Protein AF-A0A389MPP9-F1 (afdb_monomer_lite)

Sequence (146 aa):
MRLLSAACLILLAAPALGASFEFVPAPQIDLNRVYRVDKVTGEVTSCQYGLREGGGIGQTLCFGPGEGAGSQAPSEYGLVASRHTREAGVFRVNYRTGEMSICYVQVKEEVVVCTPQANPSTAEAAPAAQPGRTVPSATPAQGGRP

pLDDT: mean 82.16, std 19.11, range [40.34, 98.69]

Structure (mmCIF, N/CA/C/O backbone):
data_AF-A0A389MPP9-F1
#
_entry.id   AF-A0A389MPP9-F1
#
loop_
_atom_site.group_PDB
_atom_site.id
_atom_site.type_symbol
_atom_site.label_atom_id
_atom_site.label_alt_id
_atom_site.label_comp_id
_atom_site.label_asym_id
_atom_site.label_entity_id
_atom_site.label_seq_id
_atom_site.pdbx_PDB_ins_code
_atom_site.Cartn_x
_atom_site.Cartn_y
_atom_site.Cartn_z
_atom_site.occupancy
_atom_site.B_iso_or_equiv
_atom_site.auth_seq_id
_atom_site.auth_comp_id
_atom_site.auth_asym_id
_atom_site.auth_atom_id
_atom_site.pdbx_PDB_model_num
ATOM 1 N N . MET A 1 1 ? 26.557 -10.838 63.053 1.00 40.53 1 MET A N 1
ATOM 2 C CA . MET A 1 1 ? 25.646 -11.553 62.135 1.00 40.53 1 MET A CA 1
ATOM 3 C C . MET A 1 1 ? 25.126 -10.532 61.129 1.00 40.53 1 MET A C 1
ATOM 5 O O . MET A 1 1 ? 24.380 -9.647 61.522 1.00 40.53 1 MET A O 1
ATOM 9 N N . ARG A 1 2 ? 25.658 -10.521 59.900 1.00 43.78 2 ARG A N 1
ATOM 10 C CA . ARG A 1 2 ? 25.336 -9.513 58.873 1.00 43.78 2 ARG A CA 1
ATOM 11 C C . ARG A 1 2 ? 24.035 -9.923 58.175 1.00 43.78 2 ARG A C 1
ATOM 13 O O . ARG A 1 2 ? 24.008 -10.975 57.549 1.00 43.78 2 ARG A O 1
ATOM 20 N N . LEU A 1 3 ? 22.977 -9.126 58.311 1.00 47.78 3 LEU A N 1
ATOM 21 C CA . LEU A 1 3 ? 21.739 -9.275 57.541 1.00 47.78 3 LEU A CA 1
ATOM 22 C C . LEU A 1 3 ? 22.002 -8.750 56.123 1.00 47.78 3 LEU A C 1
ATOM 24 O O . LEU A 1 3 ? 22.226 -7.555 55.941 1.00 47.78 3 LEU A O 1
ATOM 28 N N . LEU A 1 4 ? 22.064 -9.653 55.141 1.00 54.03 4 LEU A N 1
ATOM 29 C CA . LEU A 1 4 ? 22.199 -9.299 53.729 1.00 54.03 4 LEU A CA 1
ATOM 30 C C . LEU A 1 4 ? 20.867 -8.750 53.203 1.00 54.03 4 LEU A C 1
ATOM 32 O O . LEU A 1 4 ? 19.846 -9.434 53.243 1.00 54.03 4 LEU A O 1
ATOM 36 N N . SER A 1 5 ? 20.911 -7.526 52.681 1.00 57.84 5 SER A N 1
ATOM 37 C CA . SER A 1 5 ? 19.835 -6.886 51.928 1.00 57.84 5 SER A CA 1
ATOM 38 C C . SER A 1 5 ? 19.490 -7.691 50.673 1.00 57.84 5 SER A C 1
ATOM 40 O O . SER A 1 5 ? 20.316 -7.828 49.771 1.00 57.84 5 SER A O 1
ATOM 42 N N . ALA A 1 6 ? 18.258 -8.188 50.590 1.00 62.22 6 ALA A N 1
ATOM 43 C CA . ALA A 1 6 ? 17.700 -8.742 49.364 1.00 62.22 6 ALA A CA 1
ATOM 44 C C . ALA A 1 6 ? 17.261 -7.588 48.447 1.00 62.22 6 ALA A C 1
ATOM 46 O O . ALA A 1 6 ? 16.213 -6.977 48.653 1.00 62.22 6 ALA A O 1
ATOM 47 N N . ALA A 1 7 ? 18.083 -7.257 47.451 1.00 62.28 7 ALA A N 1
ATOM 48 C CA . ALA A 1 7 ? 17.708 -6.334 46.386 1.00 62.28 7 ALA A CA 1
ATOM 49 C C . ALA A 1 7 ? 16.786 -7.061 45.392 1.00 62.28 7 ALA A C 1
ATOM 51 O O . ALA A 1 7 ? 17.215 -7.965 44.676 1.00 62.28 7 ALA A O 1
ATOM 52 N N . CYS A 1 8 ? 15.510 -6.679 45.371 1.00 63.28 8 CYS A N 1
ATOM 53 C CA . CYS A 1 8 ? 14.531 -7.157 44.400 1.00 63.28 8 CYS A CA 1
ATOM 54 C C . CYS A 1 8 ? 14.809 -6.487 43.041 1.00 63.28 8 CYS A C 1
ATOM 56 O O . CYS A 1 8 ? 14.562 -5.292 42.875 1.00 63.28 8 CYS A O 1
ATOM 58 N N . LEU A 1 9 ? 15.367 -7.236 42.084 1.00 68.19 9 LEU A N 1
ATOM 59 C CA . LEU A 1 9 ? 15.506 -6.792 40.694 1.00 68.19 9 LEU A CA 1
ATOM 60 C C . LEU A 1 9 ? 14.119 -6.799 40.031 1.00 68.19 9 LEU A C 1
ATOM 62 O O . LEU A 1 9 ? 13.607 -7.852 39.654 1.00 68.19 9 LEU A O 1
ATOM 66 N N . ILE A 1 10 ? 13.509 -5.626 39.872 1.00 65.81 10 ILE A N 1
ATOM 67 C CA . ILE A 1 10 ? 12.317 -5.459 39.034 1.00 65.81 10 ILE A CA 1
ATOM 68 C C . ILE A 1 10 ? 12.792 -5.412 37.576 1.00 65.81 10 ILE A C 1
ATOM 70 O O . ILE A 1 10 ? 13.308 -4.394 37.116 1.00 65.81 10 ILE A O 1
ATOM 74 N N . LEU A 1 11 ? 12.646 -6.523 36.846 1.00 64.31 11 LEU A N 1
ATOM 75 C CA . LEU A 1 11 ? 12.795 -6.529 35.390 1.00 64.31 11 LEU A CA 1
ATOM 76 C C . LEU A 1 11 ? 11.614 -5.773 34.766 1.00 64.31 11 LEU A C 1
ATOM 78 O O . LEU A 1 11 ? 10.506 -6.294 34.666 1.00 64.31 11 LEU A O 1
ATOM 82 N N . LEU A 1 12 ? 11.864 -4.541 34.328 1.00 60.50 12 LEU A N 1
ATOM 83 C CA . LEU A 1 12 ? 10.984 -3.812 33.419 1.00 60.50 12 LEU A CA 1
ATOM 84 C C . LEU A 1 12 ? 11.037 -4.497 32.047 1.00 60.50 12 LEU A C 1
ATOM 86 O O . LEU A 1 12 ? 11.919 -4.220 31.235 1.00 60.50 12 LEU A O 1
ATOM 90 N N . ALA A 1 13 ? 10.112 -5.422 31.794 1.00 62.66 13 ALA A N 1
ATOM 91 C CA . ALA A 1 13 ? 9.879 -5.938 30.453 1.00 62.66 13 ALA A CA 1
ATOM 92 C C . ALA A 1 13 ? 9.325 -4.794 29.592 1.00 62.66 13 ALA A C 1
ATOM 94 O O . ALA A 1 13 ? 8.157 -4.424 29.711 1.00 62.66 13 ALA A O 1
ATOM 95 N N . ALA A 1 14 ? 10.174 -4.195 28.755 1.00 62.59 14 ALA A N 1
ATOM 96 C CA . ALA A 1 14 ? 9.711 -3.268 27.733 1.00 62.59 14 ALA A CA 1
ATOM 97 C C . ALA A 1 14 ? 8.752 -4.032 26.802 1.00 62.59 14 ALA A C 1
ATOM 99 O O . ALA A 1 14 ? 9.127 -5.106 26.318 1.00 62.59 14 ALA A O 1
ATOM 100 N N . PRO A 1 15 ? 7.529 -3.533 26.547 1.00 57.91 15 PRO A N 1
ATOM 101 C CA . PRO A 1 15 ? 6.671 -4.155 25.558 1.00 57.91 15 PRO A CA 1
ATOM 102 C C . PRO A 1 15 ? 7.390 -4.057 24.214 1.00 57.91 15 PRO A C 1
ATOM 104 O O . PRO A 1 15 ? 7.650 -2.964 23.711 1.00 57.91 15 PRO A O 1
ATOM 107 N N . ALA A 1 16 ? 7.739 -5.204 23.638 1.00 57.81 16 ALA A N 1
ATOM 108 C CA . ALA A 1 16 ? 8.107 -5.260 22.239 1.00 57.81 16 ALA A CA 1
ATOM 109 C C . ALA A 1 16 ? 6.853 -4.868 21.450 1.00 57.81 16 ALA A C 1
ATOM 111 O O . ALA A 1 16 ? 5.950 -5.683 21.267 1.00 57.81 16 ALA A O 1
ATOM 112 N N . LEU A 1 17 ? 6.766 -3.602 21.032 1.00 60.62 17 LEU A N 1
ATOM 113 C CA . LEU A 1 17 ? 5.814 -3.152 20.021 1.00 60.62 17 LEU A CA 1
ATOM 114 C C . LEU A 1 17 ? 6.226 -3.814 18.703 1.00 60.62 17 LEU A C 1
ATOM 116 O O . LEU A 1 17 ? 6.920 -3.232 17.874 1.00 60.62 17 LEU A O 1
ATOM 120 N N . GLY A 1 18 ? 5.877 -5.090 18.560 1.00 58.31 18 GLY A N 1
ATOM 121 C CA . GLY A 1 18 ? 6.021 -5.814 17.314 1.00 58.31 18 GLY A CA 1
ATOM 122 C C . GLY A 1 18 ? 5.029 -5.224 16.330 1.00 58.31 18 GLY A C 1
ATOM 123 O O . GLY A 1 18 ? 3.839 -5.525 16.406 1.00 58.31 18 GLY A O 1
ATOM 124 N N . ALA A 1 19 ? 5.507 -4.364 15.436 1.00 72.62 19 ALA A N 1
ATOM 125 C CA . ALA A 1 19 ? 4.704 -3.920 14.312 1.00 72.62 19 ALA A CA 1
ATOM 126 C C . ALA A 1 19 ? 4.279 -5.161 13.511 1.00 72.62 19 ALA A C 1
ATOM 128 O O . ALA A 1 19 ? 5.109 -5.987 13.118 1.00 72.62 19 ALA A O 1
ATOM 129 N N . SER A 1 20 ? 2.969 -5.338 13.358 1.00 92.12 20 SER A N 1
ATOM 130 C CA . SER A 1 20 ? 2.392 -6.475 12.651 1.00 92.12 20 SER A CA 1
ATOM 131 C C . SER A 1 20 ? 2.057 -6.013 11.246 1.00 92.12 20 SER A C 1
ATOM 133 O O . SER A 1 20 ? 1.249 -5.105 11.078 1.00 92.12 20 SER A O 1
ATOM 135 N N . PHE A 1 21 ? 2.700 -6.609 10.247 1.00 97.06 21 PHE A N 1
ATOM 136 C CA . PHE A 1 21 ? 2.533 -6.217 8.853 1.00 97.06 21 PHE A CA 1
ATOM 137 C C . PHE A 1 21 ? 1.841 -7.309 8.047 1.00 97.06 21 PHE A C 1
ATOM 139 O O . PHE A 1 21 ? 2.033 -8.499 8.295 1.00 97.06 21 PHE A O 1
ATOM 146 N N . GLU A 1 22 ? 1.080 -6.892 7.043 1.00 97.75 22 GLU A N 1
ATOM 147 C CA . GLU A 1 22 ? 0.517 -7.763 6.014 1.00 97.75 22 GLU A CA 1
ATOM 148 C C . GLU A 1 22 ? 1.018 -7.326 4.634 1.00 97.75 22 GLU A C 1
ATOM 150 O O . GLU A 1 22 ? 1.263 -6.138 4.408 1.00 97.75 22 GLU A O 1
ATOM 155 N N . PHE A 1 23 ? 1.188 -8.289 3.723 1.00 97.94 23 PHE A N 1
ATOM 156 C CA . PHE A 1 23 ? 1.728 -8.065 2.385 1.00 97.94 23 PHE A CA 1
ATOM 157 C C . PHE A 1 23 ? 0.819 -8.656 1.314 1.00 97.94 23 PHE A C 1
ATOM 159 O O . PHE A 1 23 ? 0.398 -9.807 1.423 1.00 97.94 23 PHE A O 1
ATOM 166 N N . VAL A 1 24 ? 0.574 -7.889 0.252 1.00 97.81 24 VAL A N 1
ATOM 167 C CA . VAL A 1 24 ? -0.245 -8.313 -0.891 1.00 97.81 24 VAL A CA 1
ATOM 168 C C . VAL A 1 24 ? 0.428 -7.878 -2.196 1.00 97.81 24 VAL A C 1
ATOM 170 O O . VAL A 1 24 ? 0.859 -6.725 -2.302 1.00 97.81 24 VAL A O 1
ATOM 173 N N . PRO A 1 25 ? 0.558 -8.770 -3.196 1.00 96.31 25 PRO A N 1
ATOM 174 C CA . PRO A 1 25 ? 1.055 -8.386 -4.513 1.00 96.31 25 PRO A CA 1
ATOM 175 C C . PRO A 1 25 ? 0.043 -7.491 -5.237 1.00 96.31 25 PRO A C 1
ATOM 177 O O . PRO A 1 25 ? -1.168 -7.635 -5.064 1.00 96.31 25 PRO A O 1
ATOM 180 N N . ALA A 1 26 ? 0.530 -6.590 -6.089 1.00 95.06 26 ALA A N 1
ATOM 181 C CA . ALA A 1 26 ? -0.339 -5.869 -7.011 1.00 95.06 26 ALA A CA 1
ATOM 182 C C . ALA A 1 26 ? -1.090 -6.866 -7.926 1.00 95.06 26 ALA A C 1
ATOM 184 O O . ALA A 1 26 ? -0.484 -7.842 -8.373 1.00 95.06 26 ALA A O 1
ATOM 185 N N . PRO A 1 27 ? -2.385 -6.651 -8.230 1.00 93.12 27 PRO A N 1
ATOM 186 C CA . PRO A 1 27 ? -3.146 -7.569 -9.081 1.00 93.12 27 PRO A CA 1
ATOM 187 C C . PRO A 1 27 ? -2.779 -7.480 -10.569 1.00 93.12 27 PRO A C 1
ATOM 189 O O . PRO A 1 27 ? -3.117 -8.384 -11.336 1.00 93.12 27 PRO A O 1
ATOM 192 N N . GLN A 1 28 ? -2.109 -6.403 -10.986 1.00 92.06 28 GLN A N 1
ATOM 193 C CA . GLN A 1 28 ? -1.669 -6.218 -12.362 1.00 92.06 28 GLN A CA 1
ATOM 194 C C . GLN A 1 28 ? -0.643 -7.280 -12.787 1.00 92.06 28 GLN A C 1
ATOM 196 O O . GLN A 1 28 ? 0.345 -7.528 -12.097 1.00 92.06 28 GLN A O 1
ATOM 201 N N . ILE A 1 29 ? -0.851 -7.855 -13.973 1.00 89.50 29 ILE A N 1
ATOM 202 C CA . ILE A 1 29 ? 0.101 -8.785 -14.596 1.00 89.50 29 ILE A CA 1
ATOM 203 C C . ILE A 1 29 ? 1.315 -7.994 -15.106 1.00 89.50 29 ILE A C 1
ATOM 205 O O . ILE A 1 29 ? 1.177 -6.857 -15.553 1.00 89.50 29 ILE A O 1
ATOM 209 N N . ASP A 1 30 ? 2.506 -8.585 -15.009 1.00 88.81 30 ASP A N 1
ATOM 210 C CA . ASP A 1 30 ? 3.789 -7.987 -15.415 1.00 88.81 30 ASP A CA 1
ATOM 211 C C . ASP A 1 30 ? 4.235 -6.763 -14.591 1.00 88.81 30 ASP A C 1
ATOM 213 O O . ASP A 1 30 ? 5.202 -6.084 -14.940 1.00 88.81 30 ASP A O 1
ATOM 217 N N . LEU A 1 31 ? 3.588 -6.502 -13.450 1.00 89.44 31 LEU A N 1
ATOM 218 C CA . LEU A 1 31 ? 4.026 -5.498 -12.484 1.00 89.44 31 LEU A CA 1
ATOM 219 C C . LEU A 1 31 ? 4.638 -6.173 -11.249 1.00 89.44 31 LEU A C 1
ATOM 221 O O . LEU A 1 31 ? 3.939 -6.749 -10.420 1.00 89.44 31 LEU A O 1
ATOM 225 N N . ASN A 1 32 ? 5.953 -6.043 -11.074 1.00 91.69 32 ASN A N 1
ATOM 226 C CA . ASN A 1 32 ? 6.654 -6.577 -9.904 1.00 91.69 32 ASN A CA 1
ATOM 227 C C . ASN A 1 32 ? 6.542 -5.627 -8.701 1.00 91.69 32 ASN A C 1
ATOM 229 O O . ASN A 1 32 ? 7.504 -4.942 -8.357 1.00 91.69 32 ASN A O 1
ATOM 233 N N . ARG A 1 33 ? 5.352 -5.546 -8.098 1.00 95.00 33 ARG A N 1
ATOM 234 C CA . ARG A 1 33 ? 5.063 -4.653 -6.970 1.00 95.00 33 ARG A CA 1
ATOM 235 C C . ARG A 1 33 ? 4.349 -5.395 -5.846 1.00 95.00 33 ARG A C 1
ATOM 237 O O . ARG A 1 33 ? 3.380 -6.112 -6.080 1.00 95.00 33 ARG A O 1
ATOM 244 N N . VAL A 1 34 ? 4.796 -5.159 -4.618 1.00 97.56 34 VAL A N 1
ATOM 245 C CA . VAL A 1 34 ? 4.175 -5.654 -3.385 1.00 97.56 34 VAL A CA 1
ATOM 246 C C . VAL A 1 34 ? 3.809 -4.463 -2.511 1.00 97.56 34 VAL A C 1
ATOM 248 O O . VAL A 1 34 ? 4.578 -3.509 -2.384 1.00 97.56 34 VAL A O 1
ATOM 251 N N . TYR A 1 35 ? 2.626 -4.507 -1.916 1.00 98.31 35 TYR A N 1
ATOM 252 C CA . TYR A 1 35 ? 2.178 -3.550 -0.915 1.00 98.31 35 TYR A CA 1
ATOM 253 C C . TYR A 1 35 ? 2.333 -4.141 0.479 1.00 98.31 35 TYR A C 1
ATOM 255 O O . TYR A 1 35 ? 2.214 -5.351 0.664 1.00 98.31 35 TYR A O 1
ATOM 263 N N . ARG A 1 36 ? 2.590 -3.269 1.450 1.00 98.38 36 ARG A N 1
ATOM 264 C CA . ARG A 1 36 ? 2.647 -3.578 2.877 1.00 98.38 36 ARG A CA 1
ATOM 265 C C . ARG A 1 36 ? 1.682 -2.659 3.606 1.00 98.38 36 ARG A C 1
ATOM 267 O O . ARG A 1 36 ? 1.706 -1.460 3.341 1.00 98.38 36 ARG A O 1
ATOM 274 N N . VAL A 1 37 ? 0.930 -3.195 4.559 1.00 98.56 37 VAL A N 1
ATOM 275 C CA . VAL A 1 37 ? 0.166 -2.403 5.531 1.00 98.56 37 VAL A CA 1
ATOM 276 C C . VAL A 1 37 ? 0.629 -2.707 6.951 1.00 98.56 37 VAL A C 1
ATOM 278 O O . VAL A 1 37 ? 0.931 -3.860 7.263 1.00 98.56 37 VAL A O 1
ATOM 281 N N . ASP A 1 38 ? 0.691 -1.690 7.806 1.00 97.88 38 ASP A N 1
ATOM 282 C CA . ASP A 1 38 ? 0.715 -1.885 9.258 1.00 97.88 38 ASP A CA 1
ATOM 283 C C . ASP A 1 38 ? -0.700 -2.229 9.736 1.00 97.88 38 ASP A C 1
ATOM 285 O O . ASP A 1 38 ? -1.638 -1.449 9.569 1.00 97.88 38 ASP A O 1
ATOM 289 N N . LYS A 1 39 ? -0.873 -3.410 10.328 1.00 97.81 39 LYS A N 1
ATOM 290 C CA . LYS A 1 39 ? -2.189 -3.929 10.710 1.00 97.81 39 LYS A CA 1
ATOM 291 C C . LYS A 1 39 ? -2.864 -3.122 11.818 1.00 97.81 39 LYS A C 1
ATOM 293 O O . LYS A 1 39 ? -4.070 -3.261 11.993 1.00 97.81 39 LYS A O 1
ATOM 298 N N . VAL A 1 40 ? -2.124 -2.308 12.570 1.00 96.81 40 VAL A N 1
ATOM 299 C CA . VAL A 1 40 ? -2.661 -1.491 13.664 1.00 96.81 40 VAL A CA 1
ATOM 300 C C . VAL A 1 40 ? -2.923 -0.066 13.196 1.00 96.81 40 VAL A C 1
ATOM 302 O O . VAL A 1 40 ? -4.001 0.471 13.454 1.00 96.81 40 VAL A O 1
ATOM 305 N N . THR A 1 41 ? -1.963 0.553 12.504 1.00 97.06 41 THR A N 1
ATOM 306 C CA . THR A 1 41 ? -2.078 1.961 12.086 1.00 97.06 41 THR A CA 1
ATOM 307 C C . THR A 1 41 ? -2.751 2.131 10.730 1.00 97.06 41 THR A C 1
ATOM 309 O O . THR A 1 41 ? -3.248 3.212 10.433 1.00 97.06 41 THR A O 1
ATOM 312 N N . GLY A 1 42 ? -2.775 1.098 9.888 1.00 97.56 42 GLY A N 1
ATOM 313 C CA . GLY A 1 42 ? -3.313 1.179 8.532 1.00 97.56 42 GLY A CA 1
ATOM 314 C C . GLY A 1 42 ? -2.433 1.971 7.565 1.00 97.56 42 GLY A C 1
ATOM 315 O O . GLY A 1 42 ? -2.890 2.297 6.468 1.00 97.56 42 GLY A O 1
ATOM 316 N N . GLU A 1 43 ? -1.195 2.298 7.947 1.00 98.44 43 GLU A N 1
ATOM 317 C CA . GLU A 1 43 ? -0.226 2.924 7.050 1.00 98.44 43 GLU A CA 1
ATOM 318 C C . GLU A 1 43 ? 0.169 1.956 5.928 1.00 98.44 43 GLU A C 1
ATOM 320 O O . GLU A 1 43 ? 0.504 0.800 6.194 1.00 98.44 43 GLU A O 1
ATOM 325 N N . VAL A 1 44 ? 0.144 2.426 4.677 1.00 98.69 44 VAL A N 1
ATOM 326 C CA . VAL A 1 44 ? 0.428 1.620 3.484 1.00 98.69 44 VAL A CA 1
ATOM 327 C C . VAL A 1 44 ? 1.685 2.117 2.783 1.00 98.69 44 VAL A C 1
ATOM 329 O O . VAL A 1 44 ? 1.823 3.291 2.452 1.00 98.69 44 VAL A O 1
ATOM 332 N N . THR A 1 45 ? 2.580 1.183 2.481 1.00 98.38 45 THR A N 1
ATOM 333 C CA . THR A 1 45 ? 3.785 1.405 1.672 1.00 98.38 45 THR A CA 1
ATOM 334 C C . THR A 1 45 ? 3.856 0.382 0.544 1.00 98.38 45 THR A C 1
ATOM 336 O O . THR A 1 45 ? 3.137 -0.618 0.554 1.00 98.38 45 THR A O 1
ATOM 339 N N . SER A 1 46 ? 4.746 0.584 -0.421 1.00 98.19 46 SER A N 1
ATOM 340 C CA . SER A 1 46 ? 4.932 -0.360 -1.525 1.00 98.19 46 SER A CA 1
ATOM 341 C C . SER A 1 46 ? 6.403 -0.547 -1.837 1.00 98.19 46 SER A C 1
ATOM 343 O O . SER A 1 46 ? 7.162 0.406 -1.748 1.00 98.19 46 SER A O 1
ATOM 345 N N . CYS A 1 47 ? 6.804 -1.747 -2.243 1.00 97.69 47 CYS A N 1
ATOM 346 C CA . CYS A 1 47 ? 8.125 -1.996 -2.797 1.00 97.69 47 CYS A CA 1
ATOM 347 C C . CYS A 1 47 ? 8.022 -2.688 -4.159 1.00 97.69 47 CYS A C 1
ATOM 349 O O . CYS A 1 47 ? 7.077 -3.432 -4.425 1.00 97.69 47 CYS A O 1
ATOM 351 N N . GLN A 1 48 ? 9.009 -2.454 -5.017 1.00 94.94 48 GLN A N 1
ATOM 352 C CA . GLN A 1 48 ? 9.149 -3.093 -6.320 1.00 94.94 48 GLN A CA 1
ATOM 353 C C . GLN A 1 48 ? 10.604 -3.448 -6.612 1.00 94.94 48 GLN A C 1
ATOM 355 O O . GLN A 1 48 ? 11.532 -2.880 -6.034 1.00 94.94 48 GLN A O 1
ATOM 360 N N . TYR A 1 49 ? 10.804 -4.349 -7.565 1.00 92.06 49 TYR A N 1
ATOM 361 C CA . TYR A 1 49 ? 12.121 -4.560 -8.154 1.00 92.06 49 TYR A CA 1
ATOM 362 C C . TYR A 1 49 ? 12.481 -3.421 -9.118 1.00 92.06 49 TYR A C 1
ATOM 364 O O . TYR A 1 49 ? 11.643 -2.947 -9.889 1.00 92.06 49 TYR A O 1
ATOM 372 N N . GLY A 1 50 ? 13.746 -3.015 -9.097 1.00 87.25 50 GLY A N 1
ATOM 373 C CA . GLY A 1 50 ? 14.366 -2.132 -10.079 1.00 87.25 50 GLY A CA 1
ATOM 374 C C . GLY A 1 50 ? 15.816 -2.534 -10.337 1.00 87.25 50 GLY A C 1
ATOM 375 O O . GLY A 1 50 ? 16.350 -3.430 -9.686 1.00 87.25 50 GLY A O 1
ATOM 376 N N . LEU A 1 51 ? 16.472 -1.864 -11.280 1.00 82.88 51 LEU A N 1
ATOM 377 C CA . LEU A 1 51 ? 17.888 -2.066 -11.587 1.00 82.88 51 LEU A CA 1
ATOM 378 C C . LEU A 1 51 ? 18.691 -0.843 -11.147 1.00 82.88 51 LEU A C 1
ATOM 380 O O . LEU A 1 51 ? 18.227 0.284 -11.302 1.00 82.88 51 LEU A O 1
ATOM 384 N N . ARG A 1 52 ? 19.897 -1.068 -10.616 1.00 75.75 52 ARG A N 1
ATOM 385 C CA . ARG A 1 52 ? 20.865 0.007 -10.360 1.00 75.75 52 ARG A CA 1
ATOM 386 C C . ARG A 1 52 ? 21.322 0.635 -11.681 1.00 75.75 52 ARG A C 1
ATOM 388 O O . ARG A 1 52 ? 21.501 -0.075 -12.676 1.00 75.75 52 ARG A O 1
ATOM 395 N N . GLU A 1 53 ? 21.575 1.942 -11.674 1.00 75.56 53 GLU A N 1
ATOM 396 C CA . GLU A 1 53 ? 22.251 2.615 -12.789 1.00 75.56 53 GLU A CA 1
ATOM 397 C C . GLU A 1 53 ? 23.628 1.971 -13.032 1.00 75.56 53 GLU A C 1
ATOM 399 O O . GLU A 1 53 ? 24.363 1.689 -12.087 1.00 75.56 53 GLU A O 1
ATOM 404 N N . GLY A 1 54 ? 23.965 1.687 -14.295 1.00 76.81 54 GLY A N 1
ATOM 405 C CA . GLY A 1 54 ? 25.225 1.025 -14.672 1.00 76.81 54 GLY A CA 1
ATOM 406 C C . GLY A 1 54 ? 25.166 -0.503 -14.837 1.00 76.81 54 GLY A C 1
ATOM 407 O O . GLY A 1 54 ? 26.121 -1.071 -15.353 1.00 76.81 54 GLY A O 1
ATOM 408 N N . GLY A 1 55 ? 24.039 -1.151 -14.507 1.00 76.44 55 GLY A N 1
ATOM 409 C CA . GLY A 1 55 ? 23.690 -2.513 -14.943 1.00 76.44 55 GLY A CA 1
ATOM 410 C C . GLY A 1 55 ? 24.355 -3.678 -14.188 1.00 76.44 55 GLY A C 1
ATOM 411 O O . GLY A 1 55 ? 25.570 -3.755 -14.060 1.00 76.44 55 GLY A O 1
ATOM 412 N N . GLY A 1 56 ? 23.536 -4.637 -13.730 1.00 77.81 56 GLY A N 1
ATOM 413 C CA . GLY A 1 56 ? 23.979 -5.964 -13.264 1.00 77.81 56 GLY A CA 1
ATOM 414 C C . GLY A 1 56 ? 23.392 -6.424 -11.925 1.00 77.81 56 GLY A C 1
ATOM 415 O O . GLY A 1 56 ? 23.209 -7.622 -11.724 1.00 77.81 56 GLY A O 1
ATOM 416 N N . ILE A 1 57 ? 23.041 -5.494 -11.029 1.00 86.88 57 ILE A N 1
ATOM 417 C CA . ILE A 1 57 ?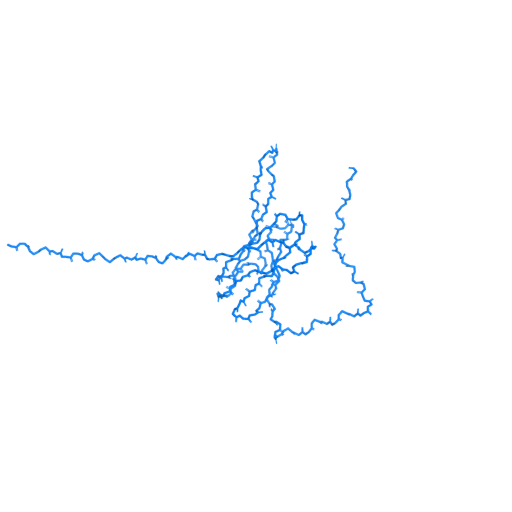 22.499 -5.808 -9.696 1.00 86.88 57 ILE A CA 1
ATOM 418 C C . ILE A 1 57 ? 21.108 -5.184 -9.542 1.00 86.88 57 ILE A C 1
ATOM 420 O O . ILE A 1 57 ? 20.926 -3.974 -9.700 1.00 86.88 57 ILE A O 1
ATOM 424 N N . GLY A 1 58 ? 20.122 -6.023 -9.225 1.00 88.38 58 GLY A N 1
ATOM 425 C CA . GLY A 1 58 ? 18.777 -5.574 -8.884 1.00 88.38 58 GLY A CA 1
ATOM 426 C C . GLY A 1 58 ? 18.717 -4.891 -7.518 1.00 88.38 58 GLY A C 1
ATOM 427 O O . GLY A 1 58 ? 19.486 -5.215 -6.616 1.00 88.38 58 GLY A O 1
ATOM 428 N N . GLN A 1 59 ? 17.787 -3.957 -7.348 1.00 91.00 59 GLN A N 1
ATOM 429 C CA . GLN A 1 59 ? 17.511 -3.290 -6.078 1.00 91.00 59 GLN A CA 1
ATOM 430 C C . GLN A 1 59 ? 16.022 -3.338 -5.737 1.00 91.00 59 GLN A C 1
ATOM 432 O O . GLN A 1 59 ? 15.166 -3.299 -6.620 1.00 91.00 59 GLN A O 1
ATOM 437 N N . THR A 1 60 ? 15.722 -3.363 -4.441 1.00 94.31 60 THR A N 1
ATOM 438 C CA . THR A 1 60 ? 14.366 -3.148 -3.931 1.00 94.31 60 THR A CA 1
ATOM 439 C C . THR A 1 60 ? 14.126 -1.648 -3.799 1.00 94.31 60 THR A C 1
ATOM 441 O O . THR A 1 60 ? 14.791 -0.974 -3.014 1.00 94.31 60 THR A O 1
ATOM 444 N N . LEU A 1 61 ? 13.193 -1.121 -4.583 1.00 93.31 61 LEU A N 1
ATOM 445 C CA . LEU A 1 61 ? 12.730 0.262 -4.532 1.00 93.31 61 LEU A CA 1
ATOM 446 C C . LEU A 1 61 ? 11.473 0.318 -3.675 1.00 93.31 61 LEU A C 1
ATOM 448 O O . LEU A 1 61 ? 10.483 -0.307 -4.042 1.00 93.31 61 LEU A O 1
ATOM 452 N N . CYS A 1 62 ? 11.502 1.038 -2.556 1.00 96.44 62 CYS A N 1
ATOM 453 C CA . CYS A 1 62 ? 10.342 1.192 -1.682 1.00 96.44 62 CYS A CA 1
ATOM 454 C C . CYS A 1 62 ? 9.837 2.635 -1.685 1.00 96.44 62 CYS A C 1
ATOM 456 O O . CYS A 1 62 ? 10.616 3.572 -1.544 1.00 96.44 62 CYS A O 1
ATOM 458 N N . PHE A 1 63 ? 8.524 2.779 -1.806 1.00 97.25 63 PHE A N 1
ATOM 459 C CA . PHE A 1 63 ? 7.776 4.025 -1.810 1.00 97.25 63 PHE A CA 1
ATOM 460 C C . PHE A 1 63 ? 7.076 4.181 -0.461 1.00 97.25 63 PHE A C 1
ATOM 462 O O . PHE A 1 63 ? 6.354 3.279 -0.011 1.00 97.25 63 PHE A O 1
ATOM 469 N N . GLY A 1 64 ? 7.325 5.319 0.185 1.00 98.19 64 GLY A N 1
ATOM 470 C CA . GLY A 1 64 ? 6.720 5.674 1.466 1.00 98.19 64 GLY A CA 1
ATOM 471 C C . GLY A 1 64 ? 5.252 6.095 1.338 1.00 98.19 64 GLY A C 1
ATOM 472 O O . GLY A 1 64 ? 4.726 6.183 0.223 1.00 98.19 64 GLY A O 1
ATOM 473 N N . PRO A 1 65 ? 4.581 6.357 2.471 1.00 98.31 65 PRO A N 1
ATOM 474 C CA . PRO A 1 65 ? 3.214 6.851 2.469 1.00 98.31 65 PRO A CA 1
ATOM 475 C C . PRO A 1 65 ? 3.168 8.323 2.032 1.00 98.31 65 PRO A C 1
ATOM 477 O O . PRO A 1 65 ? 3.911 9.164 2.534 1.00 98.31 65 PRO A O 1
ATOM 480 N N . GLY A 1 66 ? 2.269 8.626 1.105 1.00 98.12 66 GLY A N 1
ATOM 481 C CA . GLY A 1 66 ? 1.840 9.963 0.711 1.00 98.12 66 GLY A CA 1
ATOM 482 C C . GLY A 1 66 ? 0.411 10.238 1.182 1.00 98.12 66 GLY A C 1
ATOM 483 O O . GLY A 1 66 ? -0.021 9.766 2.239 1.00 98.12 66 GLY A O 1
ATOM 484 N N . GLU A 1 67 ? -0.343 11.001 0.391 1.00 97.88 67 GLU A N 1
ATOM 485 C CA . GLU A 1 67 ? -1.715 11.399 0.722 1.00 97.88 67 GLU A CA 1
ATOM 486 C C . GLU A 1 67 ? -2.622 10.188 1.006 1.00 97.88 67 GLU A C 1
ATOM 488 O O . GLU A 1 67 ? -2.691 9.239 0.226 1.00 97.88 67 GLU A O 1
ATOM 493 N N . GLY A 1 68 ? -3.297 10.193 2.161 1.00 97.44 68 GLY A N 1
ATOM 494 C CA . GLY A 1 68 ? -4.231 9.139 2.585 1.00 97.44 68 GLY A CA 1
ATOM 495 C C . GLY A 1 68 ? -3.599 7.788 2.962 1.00 97.44 68 GLY A C 1
ATOM 496 O O . GLY A 1 68 ? -4.258 6.967 3.608 1.00 97.44 68 GLY A O 1
ATOM 497 N N . ALA A 1 69 ? -2.334 7.551 2.603 1.00 98.31 69 ALA A N 1
ATOM 498 C CA . ALA A 1 69 ? -1.617 6.302 2.864 1.00 98.31 69 ALA A CA 1
ATOM 499 C C . ALA A 1 69 ? -0.913 6.264 4.224 1.00 98.31 69 ALA A C 1
ATOM 501 O O . ALA A 1 69 ? -0.504 5.192 4.658 1.00 98.31 69 ALA A O 1
ATOM 502 N N . GLY A 1 70 ? -0.787 7.408 4.899 1.00 97.81 70 GLY A N 1
ATOM 503 C CA . GLY A 1 70 ? -0.260 7.486 6.260 1.00 97.81 70 GLY A CA 1
ATOM 504 C C . GLY A 1 70 ? -1.148 6.802 7.306 1.00 97.81 70 GLY A C 1
ATOM 505 O O . GLY A 1 70 ? -2.244 6.307 7.011 1.00 97.81 70 GLY A O 1
ATOM 506 N N . SER A 1 71 ? -0.664 6.818 8.549 1.00 97.12 71 SER A N 1
ATOM 507 C CA . SER A 1 71 ? -1.376 6.289 9.717 1.00 97.12 71 SER A CA 1
ATOM 508 C C . SER A 1 71 ? -2.808 6.832 9.834 1.00 97.12 71 SER A C 1
ATOM 510 O O . SER A 1 71 ? -3.067 8.021 9.653 1.00 97.12 71 SER A O 1
ATOM 512 N N . GLN A 1 72 ? -3.734 5.933 10.147 1.00 96.06 72 GLN A N 1
ATOM 513 C CA . GLN A 1 72 ? -5.152 6.180 10.385 1.00 96.06 72 GLN A CA 1
ATOM 514 C C . GLN A 1 72 ? -5.467 6.067 11.884 1.00 96.06 72 GLN A C 1
ATOM 516 O O . GLN A 1 72 ? -4.586 5.819 12.711 1.00 96.06 72 GLN A O 1
ATOM 521 N N . ALA A 1 73 ? -6.745 6.207 12.246 1.00 95.62 73 ALA A N 1
ATOM 522 C CA . ALA A 1 73 ? -7.200 5.822 13.577 1.00 95.62 73 ALA A CA 1
ATOM 523 C C . ALA A 1 73 ? -6.848 4.339 13.844 1.00 95.62 73 ALA A C 1
ATOM 525 O O . ALA A 1 73 ? -7.113 3.502 12.974 1.00 95.62 73 ALA A O 1
ATOM 526 N N . PRO A 1 74 ? -6.269 3.986 15.007 1.00 95.94 74 PRO A N 1
ATOM 527 C CA . PRO A 1 74 ? -5.880 2.608 15.295 1.00 95.94 74 PRO A CA 1
ATOM 528 C C . PRO A 1 74 ? -7.047 1.621 15.155 1.00 95.94 74 PRO A C 1
ATOM 530 O O . PRO A 1 74 ? -8.105 1.814 15.754 1.00 95.94 74 PRO A O 1
ATOM 533 N N . SER A 1 75 ? -6.854 0.554 14.378 1.00 96.50 75 SER A N 1
ATOM 534 C CA . SER A 1 75 ? -7.872 -0.476 14.128 1.00 96.50 75 SER A CA 1
ATOM 535 C C . SER A 1 75 ? -7.223 -1.826 13.778 1.00 96.50 75 SER A C 1
ATOM 537 O O . SER A 1 75 ? -6.113 -2.105 14.219 1.00 96.50 75 SER A O 1
ATOM 539 N N . GLU A 1 76 ? -7.942 -2.698 13.069 1.00 97.44 76 GLU A N 1
ATOM 540 C CA . GLU A 1 76 ? -7.415 -3.907 12.438 1.00 97.44 76 GLU A CA 1
ATOM 541 C C . GLU A 1 76 ? -7.468 -3.738 10.918 1.00 97.44 76 GLU A C 1
ATOM 543 O O . GLU A 1 76 ? -8.541 -3.769 10.318 1.00 97.44 76 GLU A O 1
ATOM 548 N N . TYR A 1 77 ? -6.310 -3.515 10.308 1.00 98.44 77 TYR A N 1
ATOM 549 C CA . TYR A 1 77 ? -6.169 -3.257 8.881 1.00 98.44 77 TYR A CA 1
ATOM 550 C C . TYR A 1 77 ? -5.579 -4.456 8.137 1.00 98.44 77 TYR A C 1
ATOM 552 O O . TYR A 1 77 ? -4.756 -5.193 8.679 1.00 98.44 77 TYR A O 1
ATOM 560 N N . GLY A 1 78 ? -5.966 -4.601 6.872 1.00 98.38 78 GLY A N 1
ATOM 561 C CA . GLY A 1 78 ? -5.366 -5.534 5.916 1.00 98.38 78 GLY A CA 1
ATOM 562 C C . GLY A 1 78 ? -5.405 -5.001 4.489 1.00 98.38 78 GLY A C 1
ATOM 563 O O . GLY A 1 78 ? -5.840 -3.869 4.246 1.00 98.38 78 GLY A O 1
ATOM 564 N N . LEU A 1 79 ? -4.945 -5.821 3.545 1.00 98.44 79 LEU A N 1
ATOM 565 C CA . LEU A 1 79 ? -4.932 -5.513 2.119 1.00 98.44 79 LEU A CA 1
ATOM 566 C C . LEU A 1 79 ? -5.714 -6.564 1.322 1.00 98.44 79 LEU A C 1
ATOM 568 O O . LEU A 1 79 ? -5.642 -7.760 1.578 1.00 98.44 79 LEU A O 1
ATOM 572 N N . VAL A 1 80 ? -6.437 -6.120 0.296 1.00 97.50 80 VAL A N 1
ATOM 573 C CA . VAL A 1 80 ? -7.178 -6.987 -0.629 1.00 97.50 80 VAL A CA 1
ATOM 574 C C . VAL A 1 80 ? -6.943 -6.529 -2.066 1.00 97.50 80 VAL A C 1
ATOM 576 O O . VAL A 1 80 ? -7.020 -5.344 -2.374 1.00 97.50 80 VAL A O 1
ATOM 579 N N . ALA A 1 81 ? -6.684 -7.463 -2.980 1.00 95.31 81 ALA A N 1
ATOM 580 C CA . ALA A 1 81 ? -6.527 -7.174 -4.406 1.00 95.31 81 ALA A CA 1
ATOM 581 C C . ALA A 1 81 ? -7.818 -7.502 -5.185 1.00 95.31 81 ALA A C 1
ATOM 583 O O . ALA A 1 81 ? -8.388 -8.579 -5.017 1.00 95.31 81 ALA A O 1
ATOM 584 N N . SER A 1 82 ? -8.261 -6.616 -6.087 1.00 88.94 82 SER A N 1
ATOM 585 C CA . SER A 1 82 ? -9.534 -6.729 -6.838 1.00 88.94 82 SER A CA 1
ATOM 586 C C . SER A 1 82 ? -9.556 -7.782 -7.958 1.00 88.94 82 SER A C 1
ATOM 588 O O . SER A 1 82 ? -10.507 -7.833 -8.734 1.00 88.94 82 SER A O 1
ATOM 590 N N . ARG A 1 83 ? -8.517 -8.620 -8.089 1.00 89.56 83 ARG A N 1
ATOM 591 C CA . ARG A 1 83 ? -8.289 -9.544 -9.228 1.00 89.56 83 ARG A CA 1
ATOM 592 C C . ARG A 1 83 ? -8.327 -8.874 -10.614 1.00 89.56 83 ARG A C 1
ATOM 594 O O . ARG A 1 83 ? -8.385 -9.572 -11.625 1.00 89.56 83 ARG A O 1
ATOM 601 N N . HIS A 1 84 ? -8.283 -7.546 -10.683 1.00 89.50 84 HIS A N 1
ATOM 602 C CA . HIS A 1 84 ? -8.322 -6.812 -11.936 1.00 89.50 84 HIS A CA 1
ATOM 603 C C . HIS A 1 84 ? -6.917 -6.714 -12.542 1.00 89.50 84 HIS A C 1
ATOM 605 O O . HIS A 1 84 ? -6.018 -6.091 -11.985 1.00 89.50 84 HIS A O 1
ATOM 611 N N . THR A 1 85 ? -6.725 -7.311 -13.717 1.00 87.06 85 THR A N 1
ATOM 612 C CA . THR A 1 85 ? -5.394 -7.529 -14.315 1.00 87.06 85 THR A CA 1
ATOM 613 C C . THR A 1 85 ? -4.702 -6.267 -14.827 1.00 87.06 85 THR A C 1
ATOM 615 O O . THR A 1 85 ? -3.520 -6.320 -15.157 1.00 87.06 85 THR A O 1
ATOM 618 N N . ARG A 1 86 ? -5.419 -5.139 -14.914 1.00 86.94 86 ARG A N 1
ATOM 619 C CA . ARG A 1 86 ? -4.889 -3.842 -15.379 1.00 86.94 86 ARG A CA 1
ATOM 620 C C . ARG A 1 86 ? -4.808 -2.778 -14.283 1.00 86.94 86 ARG A C 1
ATOM 622 O O . ARG A 1 86 ? -4.429 -1.650 -14.573 1.00 86.94 86 ARG A O 1
ATOM 629 N N . GLU A 1 87 ? -5.193 -3.105 -13.052 1.00 86.50 87 GLU A N 1
ATOM 630 C CA . GLU A 1 87 ? -5.107 -2.174 -11.924 1.00 86.50 87 GLU A CA 1
ATOM 631 C C . GLU A 1 87 ? -3.877 -2.494 -11.077 1.00 86.50 87 GLU A C 1
ATOM 633 O O . GLU A 1 87 ? -3.694 -3.621 -10.631 1.00 86.50 87 GLU A O 1
ATOM 638 N N . ALA A 1 88 ? -3.030 -1.495 -10.840 1.00 90.69 88 ALA A N 1
ATOM 639 C CA . ALA A 1 88 ? -1.841 -1.652 -10.004 1.00 90.69 88 ALA A CA 1
ATOM 640 C C . ALA A 1 88 ? -2.140 -1.557 -8.497 1.00 90.69 88 ALA A C 1
ATOM 642 O O . ALA A 1 88 ? -1.298 -1.937 -7.687 1.00 90.69 88 ALA A O 1
ATOM 643 N N . GLY A 1 89 ? -3.294 -0.995 -8.126 1.00 95.06 89 GLY A N 1
ATOM 644 C CA . GLY A 1 89 ? -3.642 -0.685 -6.742 1.00 95.06 89 GLY A CA 1
ATOM 645 C C . GLY A 1 89 ? -4.173 -1.875 -5.944 1.00 95.06 89 GLY A C 1
ATOM 646 O O . GLY A 1 89 ? -4.604 -2.887 -6.495 1.00 95.06 89 GLY A O 1
ATOM 647 N N . VAL A 1 90 ? -4.171 -1.720 -4.623 1.00 97.88 90 VAL A N 1
ATOM 648 C CA . VAL A 1 90 ? -4.748 -2.659 -3.652 1.00 97.88 90 VAL A CA 1
ATOM 649 C C . VAL A 1 90 ? -5.709 -1.918 -2.731 1.00 97.88 90 VAL A C 1
ATOM 651 O O . VAL A 1 90 ? -5.525 -0.738 -2.453 1.00 97.88 90 VAL A O 1
ATOM 654 N N . PHE A 1 91 ? -6.731 -2.593 -2.227 1.00 98.00 91 PHE A N 1
ATOM 655 C CA . PHE A 1 91 ? -7.635 -2.032 -1.233 1.00 98.00 91 PHE A CA 1
ATOM 656 C C . PHE A 1 91 ? -7.049 -2.214 0.160 1.00 98.00 91 PHE A C 1
ATOM 658 O O . PHE A 1 91 ? -6.809 -3.341 0.579 1.00 98.00 91 PHE A O 1
ATOM 665 N N . ARG A 1 92 ? -6.866 -1.118 0.893 1.00 98.50 92 ARG A N 1
ATOM 666 C CA . ARG A 1 92 ? -6.762 -1.146 2.351 1.00 98.50 92 ARG A CA 1
ATOM 667 C C . ARG A 1 92 ? -8.156 -1.347 2.923 1.00 98.50 92 ARG A C 1
ATOM 669 O O . ARG A 1 92 ? -9.070 -0.608 2.567 1.00 98.50 92 ARG A O 1
ATOM 676 N N . VAL A 1 93 ? -8.286 -2.313 3.822 1.00 98.19 93 VAL A N 1
ATOM 677 C CA . VAL A 1 93 ? -9.544 -2.668 4.483 1.00 98.19 93 VAL A CA 1
ATOM 678 C C . VAL A 1 93 ? -9.378 -2.479 5.981 1.00 98.19 93 VAL A C 1
ATOM 680 O O . VAL A 1 93 ? -8.398 -2.954 6.549 1.00 98.19 93 VAL A O 1
ATOM 683 N N . ASN A 1 94 ? -10.322 -1.795 6.620 1.00 97.69 94 ASN A N 1
ATOM 684 C CA . ASN A 1 94 ? -10.473 -1.792 8.069 1.00 97.69 94 ASN A CA 1
ATOM 685 C C . ASN A 1 94 ? -11.448 -2.913 8.450 1.00 97.69 94 ASN A C 1
ATOM 687 O O . ASN A 1 94 ? -12.660 -2.767 8.304 1.00 97.69 94 ASN A O 1
ATOM 691 N N . TYR A 1 95 ? -10.936 -4.037 8.946 1.00 97.00 95 TYR A N 1
ATOM 692 C CA . TYR A 1 95 ? -11.743 -5.213 9.277 1.00 97.00 95 TYR A CA 1
ATOM 693 C C . TYR A 1 95 ? -12.720 -4.984 10.433 1.00 97.00 95 TYR A C 1
ATOM 695 O O . TYR A 1 95 ? -13.674 -5.746 10.572 1.00 97.00 95 TYR A O 1
ATOM 703 N N . ARG A 1 96 ? -12.532 -3.931 11.242 1.00 96.06 96 ARG A N 1
ATOM 704 C CA . ARG A 1 96 ? -13.480 -3.610 12.318 1.00 96.06 96 ARG A CA 1
ATOM 705 C C . ARG A 1 96 ? -14.655 -2.759 11.857 1.00 96.06 96 ARG A C 1
ATOM 707 O O . ARG A 1 96 ? -15.755 -2.946 12.365 1.00 96.06 96 ARG A O 1
ATOM 714 N N . THR A 1 97 ? -14.432 -1.814 10.943 1.00 95.19 97 THR A N 1
ATOM 715 C CA . THR A 1 97 ? -15.475 -0.869 10.498 1.00 95.19 97 THR A CA 1
ATOM 716 C C . THR A 1 97 ? -16.076 -1.234 9.142 1.00 95.19 97 THR A C 1
ATOM 718 O O . THR A 1 97 ? -17.162 -0.762 8.81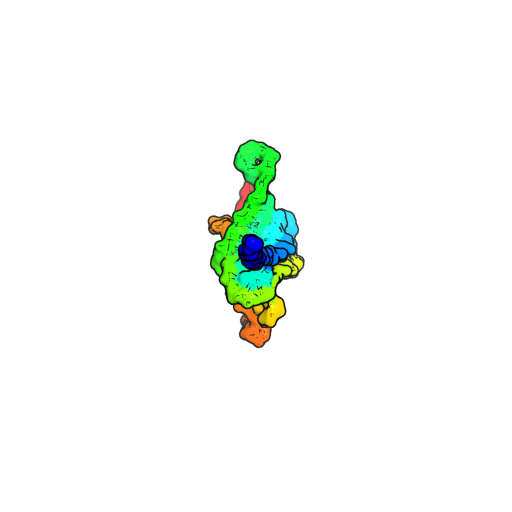1 1.00 95.19 97 THR A O 1
ATOM 721 N N . GLY A 1 98 ? -15.394 -2.068 8.354 1.00 95.56 98 GLY A N 1
ATOM 722 C CA . GLY A 1 98 ? -15.755 -2.364 6.967 1.00 95.56 98 GLY A CA 1
ATOM 723 C C . GLY A 1 98 ? -15.392 -1.246 5.984 1.00 95.56 98 GLY A C 1
ATOM 724 O O . GLY A 1 98 ? -15.764 -1.320 4.816 1.00 95.56 98 GLY A O 1
ATOM 725 N N . GLU A 1 99 ? -14.686 -0.207 6.436 1.00 97.00 99 GLU A N 1
ATOM 726 C CA . GLU A 1 99 ? -14.207 0.864 5.564 1.00 97.00 99 GLU A CA 1
ATOM 727 C C . GLU A 1 99 ? -13.105 0.372 4.629 1.00 97.00 99 GLU A C 1
ATOM 729 O O . GLU A 1 99 ? -12.249 -0.437 5.007 1.00 97.00 99 GLU A O 1
ATOM 734 N N . MET A 1 100 ? -13.124 0.885 3.402 1.00 97.19 100 MET A N 1
ATOM 735 C CA . MET A 1 100 ? -12.166 0.546 2.365 1.00 97.19 100 MET A CA 1
ATOM 736 C C . MET A 1 100 ? -11.643 1.789 1.646 1.00 97.19 100 MET A C 1
ATOM 738 O O . MET A 1 100 ? -12.394 2.710 1.326 1.00 97.19 100 MET A O 1
ATOM 742 N N . SER A 1 101 ? -10.356 1.771 1.308 1.00 97.25 101 SER A N 1
ATOM 743 C CA . SER A 1 101 ? -9.705 2.768 0.454 1.00 97.25 101 SER A CA 1
ATOM 744 C C . SER A 1 101 ? -8.798 2.066 -0.544 1.00 97.25 101 SER A C 1
ATOM 746 O O . SER A 1 101 ? -8.056 1.168 -0.149 1.00 97.25 101 SER A O 1
ATOM 748 N N . ILE A 1 102 ? -8.795 2.475 -1.812 1.00 97.50 102 ILE A N 1
ATOM 749 C CA . ILE A 1 102 ? -7.822 1.954 -2.779 1.00 97.50 102 ILE A CA 1
ATOM 750 C C . ILE A 1 102 ? -6.508 2.729 -2.656 1.00 97.50 102 ILE A C 1
ATOM 752 O O . ILE A 1 102 ? -6.512 3.957 -2.606 1.00 97.50 102 ILE A O 1
ATOM 756 N N . CYS A 1 103 ? -5.396 2.003 -2.610 1.00 98.31 103 CYS A N 1
ATOM 757 C CA . CYS A 1 103 ? -4.040 2.510 -2.476 1.00 98.31 103 CYS A CA 1
ATOM 758 C C . CYS A 1 103 ? -3.201 2.124 -3.698 1.00 98.31 103 CYS A C 1
ATOM 760 O O . CYS A 1 103 ? -3.210 0.970 -4.128 1.00 98.31 103 CYS A O 1
ATOM 762 N N . TYR A 1 104 ? -2.458 3.073 -4.260 1.00 97.38 104 TYR A N 1
ATOM 763 C CA . TYR A 1 104 ? -1.630 2.874 -5.451 1.00 97.38 104 TYR A CA 1
ATOM 764 C C . TYR A 1 104 ? -0.389 3.771 -5.414 1.00 97.38 104 TYR A C 1
ATOM 766 O O . TYR A 1 104 ? -0.304 4.692 -4.609 1.00 97.38 104 TYR A O 1
ATOM 774 N N . VAL A 1 105 ? 0.609 3.487 -6.256 1.00 96.81 105 VAL A N 1
ATOM 775 C CA . VAL A 1 105 ? 1.810 4.335 -6.335 1.00 96.81 105 VAL A CA 1
ATOM 776 C C . VAL A 1 105 ? 1.592 5.455 -7.335 1.00 96.81 105 VAL A C 1
ATOM 778 O O . VAL A 1 105 ? 1.273 5.204 -8.498 1.00 96.81 105 VAL A O 1
ATOM 781 N N . GLN A 1 106 ? 1.794 6.689 -6.885 1.00 95.50 106 GLN A N 1
ATOM 782 C CA . GLN A 1 106 ? 1.818 7.851 -7.752 1.00 95.50 106 GLN A CA 1
ATOM 783 C C . GLN A 1 106 ? 3.215 7.961 -8.379 1.00 95.50 106 GLN A C 1
ATOM 785 O O . GLN A 1 106 ? 4.178 8.339 -7.722 1.00 95.50 106 GLN A O 1
ATOM 790 N N . VAL A 1 107 ? 3.337 7.596 -9.659 1.00 88.75 107 VAL A N 1
ATOM 791 C CA . VAL A 1 107 ? 4.639 7.439 -10.344 1.00 88.75 107 VAL A CA 1
ATOM 792 C C . VAL A 1 107 ? 5.452 8.737 -10.390 1.00 88.75 107 VAL A C 1
ATOM 794 O O . VAL A 1 107 ? 6.674 8.688 -10.393 1.00 88.75 107 VAL A O 1
ATOM 797 N N . LYS A 1 108 ? 4.787 9.897 -10.413 1.00 91.94 108 LYS A N 1
ATOM 798 C CA . LYS A 1 108 ? 5.459 11.201 -10.485 1.00 91.94 108 LYS A CA 1
ATOM 799 C C . LYS A 1 108 ? 6.154 11.586 -9.177 1.00 91.94 108 LYS A C 1
ATOM 801 O O . LYS A 1 108 ? 7.224 12.179 -9.217 1.00 91.94 108 LYS A O 1
ATOM 806 N N . GLU A 1 109 ? 5.518 11.291 -8.049 1.00 93.38 109 GLU A N 1
ATOM 807 C CA . GLU A 1 109 ? 5.978 11.697 -6.716 1.00 93.38 109 GLU A CA 1
ATOM 808 C C . GLU A 1 109 ? 6.656 10.554 -5.952 1.00 93.38 109 GLU A C 1
ATOM 810 O O . GLU A 1 109 ? 7.177 10.778 -4.867 1.00 93.38 109 GLU A O 1
ATOM 815 N N . GLU A 1 110 ? 6.662 9.337 -6.508 1.00 95.38 110 GLU A N 1
ATOM 816 C CA . GLU A 1 110 ? 7.282 8.149 -5.907 1.00 95.38 110 GLU A CA 1
ATOM 817 C C . GLU A 1 110 ? 6.778 7.864 -4.477 1.00 95.38 110 GLU A C 1
ATOM 819 O O . GLU A 1 110 ? 7.510 7.427 -3.588 1.00 95.38 110 GLU A O 1
ATOM 824 N N . VAL A 1 111 ? 5.478 8.069 -4.264 1.00 97.81 111 VAL A N 1
ATOM 825 C CA . VAL A 1 111 ? 4.786 7.804 -2.996 1.00 97.81 111 VAL A CA 1
ATOM 826 C C . VAL A 1 111 ? 3.571 6.911 -3.210 1.00 97.81 111 VAL A C 1
ATOM 828 O O . VAL A 1 111 ? 2.992 6.853 -4.299 1.00 97.81 111 VAL A O 1
ATOM 831 N N . VAL A 1 112 ? 3.161 6.200 -2.162 1.00 98.56 112 VAL A N 1
ATOM 832 C CA . VAL A 1 112 ? 1.865 5.517 -2.121 1.00 98.56 112 VAL A CA 1
ATOM 833 C C . VAL A 1 112 ? 0.792 6.526 -1.745 1.00 98.56 112 VAL A C 1
ATOM 835 O O . VAL A 1 112 ? 0.908 7.177 -0.719 1.00 98.56 112 VAL A O 1
ATOM 838 N N . VAL A 1 113 ? -0.280 6.621 -2.519 1.00 98.50 113 VAL A N 1
ATOM 839 C CA . VAL A 1 113 ? -1.466 7.408 -2.162 1.00 98.50 113 VAL A CA 1
ATOM 840 C C . VAL A 1 113 ? -2.660 6.485 -1.974 1.00 98.50 113 VAL A C 1
ATOM 842 O O . VAL A 1 113 ? -2.746 5.452 -2.641 1.00 98.50 113 VAL A O 1
ATOM 845 N N . CYS A 1 114 ? -3.577 6.846 -1.082 1.00 98.44 114 CYS A N 1
ATOM 846 C CA . CYS A 1 114 ? -4.849 6.152 -0.902 1.00 98.44 114 CYS A CA 1
ATOM 847 C C . CYS A 1 114 ? -6.015 7.129 -1.036 1.00 98.44 114 CYS A C 1
ATOM 849 O O . CYS A 1 114 ? -5.920 8.284 -0.626 1.00 98.44 114 CYS A O 1
ATOM 851 N N . THR A 1 115 ? -7.142 6.656 -1.562 1.00 97.69 115 THR A N 1
ATOM 852 C CA . THR A 1 115 ? -8.390 7.430 -1.532 1.00 97.69 115 THR A CA 1
ATOM 853 C C . THR A 1 115 ? -8.882 7.629 -0.094 1.00 97.69 115 THR A C 1
ATOM 855 O O . THR A 1 115 ? -8.476 6.884 0.806 1.00 97.69 115 THR A O 1
ATOM 858 N N . PRO A 1 116 ? -9.820 8.564 0.140 1.00 95.81 116 PRO A N 1
ATOM 859 C CA . PRO A 1 116 ? -10.600 8.565 1.370 1.00 95.81 116 PRO A CA 1
ATOM 860 C C . PRO A 1 116 ? -11.223 7.188 1.637 1.00 95.81 116 PRO A C 1
ATOM 862 O O . PRO A 1 116 ? -11.571 6.459 0.701 1.00 95.81 116 PRO A O 1
ATOM 865 N N . GLN A 1 117 ? -11.337 6.837 2.917 1.00 92.12 117 GLN A N 1
ATOM 866 C CA . GLN A 1 117 ? -12.022 5.626 3.360 1.00 92.12 117 GLN A CA 1
ATOM 867 C C . GLN A 1 117 ? -13.520 5.758 3.070 1.00 92.12 117 GLN A C 1
ATOM 869 O O . GLN A 1 117 ? -14.152 6.733 3.474 1.00 92.12 117 GLN A O 1
ATOM 874 N N . ALA A 1 118 ? -14.082 4.780 2.369 1.00 92.75 118 ALA A N 1
ATOM 875 C CA . ALA A 1 118 ? -15.506 4.683 2.087 1.00 92.75 118 ALA A CA 1
ATOM 876 C C . ALA A 1 118 ? -16.083 3.448 2.782 1.00 92.75 118 ALA A C 1
ATOM 878 O O . ALA A 1 118 ? -15.459 2.388 2.791 1.00 92.75 118 ALA A O 1
ATOM 879 N N . ASN A 1 119 ? -17.286 3.565 3.342 1.00 89.94 119 ASN A N 1
ATOM 880 C CA . ASN A 1 119 ? -18.000 2.435 3.925 1.00 89.94 119 ASN A CA 1
ATOM 881 C C . ASN A 1 119 ? -19.219 2.108 3.054 1.00 89.94 119 ASN A C 1
ATOM 883 O O . ASN A 1 119 ? -20.058 2.985 2.870 1.00 89.94 119 ASN A O 1
ATOM 887 N N . PRO A 1 120 ? -19.379 0.879 2.534 1.00 79.62 120 PRO A N 1
ATOM 888 C CA . PRO A 1 120 ? -20.516 0.542 1.676 1.00 79.62 120 PRO A CA 1
ATOM 889 C C . PRO A 1 120 ? -21.879 0.693 2.370 1.00 79.62 120 PRO A C 1
ATOM 891 O O . PRO A 1 120 ? -22.886 0.849 1.690 1.00 79.62 120 PRO A O 1
ATOM 894 N N . SER A 1 121 ? -21.928 0.675 3.707 1.00 79.12 121 SER A N 1
ATOM 895 C CA . SER A 1 121 ? -23.167 0.895 4.470 1.00 79.12 121 SER A CA 1
ATOM 896 C C . SER A 1 121 ? -23.608 2.362 4.531 1.00 79.12 121 SER A C 1
ATOM 898 O O . SER A 1 121 ? -24.778 2.635 4.789 1.00 79.12 121 SER A O 1
ATOM 900 N N . THR A 1 122 ? -22.690 3.299 4.279 1.00 74.88 122 THR A N 1
ATOM 901 C CA . THR A 1 122 ? -22.951 4.749 4.263 1.00 74.88 122 THR A CA 1
ATOM 902 C C . THR A 1 122 ? -22.646 5.391 2.913 1.00 74.88 122 THR A C 1
ATOM 904 O O . THR A 1 122 ? -22.897 6.580 2.729 1.00 74.88 122 THR A O 1
ATOM 907 N N . ALA A 1 123 ? -22.118 4.616 1.964 1.00 65.31 123 ALA A N 1
ATOM 908 C CA . ALA A 1 123 ? -21.862 5.057 0.610 1.00 65.31 123 ALA A CA 1
ATOM 909 C C . ALA A 1 123 ? -23.197 5.373 -0.068 1.00 65.31 123 ALA A C 1
ATOM 911 O O . ALA A 1 123 ? -23.989 4.481 -0.375 1.00 65.31 123 ALA A O 1
ATOM 912 N N . GLU A 1 124 ? -23.434 6.658 -0.319 1.00 59.12 124 GLU A N 1
ATOM 913 C CA . GLU A 1 124 ? -24.445 7.075 -1.278 1.00 59.12 124 GLU A CA 1
ATOM 914 C C . GLU A 1 124 ? -24.105 6.413 -2.616 1.00 59.12 124 GLU A C 1
ATOM 916 O O . GLU A 1 124 ? -22.941 6.410 -3.032 1.00 59.12 124 GLU A O 1
ATOM 921 N N . ALA A 1 125 ? -25.094 5.763 -3.239 1.00 58.19 125 ALA A N 1
ATOM 922 C CA . ALA A 1 125 ? -24.879 5.014 -4.467 1.00 58.19 125 ALA A CA 1
ATOM 923 C C . ALA A 1 125 ? -24.110 5.894 -5.458 1.00 58.19 125 ALA A C 1
ATOM 925 O O . ALA A 1 125 ? -24.558 6.997 -5.779 1.00 58.19 125 ALA A O 1
ATOM 926 N N . ALA A 1 126 ? -22.953 5.408 -5.929 1.00 61.09 126 ALA A N 1
ATOM 927 C CA . ALA A 1 126 ? -22.241 6.077 -7.006 1.00 61.09 126 ALA A CA 1
ATOM 928 C C . ALA A 1 126 ? -23.267 6.352 -8.115 1.00 61.09 126 ALA A C 1
ATOM 930 O O . ALA A 1 126 ? -24.006 5.424 -8.471 1.00 61.09 126 ALA A O 1
ATOM 931 N N . PRO A 1 127 ? -23.381 7.600 -8.612 1.00 52.44 127 PRO A N 1
ATOM 932 C CA . PRO A 1 127 ? -24.376 7.918 -9.620 1.00 52.44 127 PRO A CA 1
ATOM 933 C C . PRO A 1 127 ? -24.212 6.911 -10.749 1.00 52.44 127 PRO A C 1
ATOM 935 O O . PRO A 1 127 ? -23.107 6.746 -11.274 1.00 52.44 127 PRO A O 1
ATOM 938 N N . ALA A 1 128 ? -25.291 6.178 -11.046 1.00 48.41 128 ALA A N 1
ATOM 939 C CA . ALA A 1 128 ? -25.275 5.128 -12.050 1.00 48.41 128 ALA A CA 1
ATOM 940 C C . ALA A 1 128 ? -24.593 5.678 -13.303 1.00 48.41 128 ALA A C 1
ATOM 942 O O . ALA A 1 128 ? -24.965 6.755 -13.784 1.00 48.41 128 ALA A O 1
ATOM 943 N N . ALA A 1 129 ? -23.568 4.972 -13.793 1.00 52.47 129 ALA A N 1
ATOM 944 C CA . ALA A 1 129 ? -22.917 5.326 -15.041 1.00 52.47 129 ALA A CA 1
ATOM 945 C C . ALA A 1 129 ? -24.018 5.470 -16.095 1.00 52.47 129 ALA A C 1
ATOM 947 O O . ALA A 1 129 ? -24.687 4.496 -16.442 1.00 52.47 129 ALA A O 1
ATOM 948 N N . GLN A 1 130 ? -24.268 6.707 -16.527 1.00 47.47 130 GLN A N 1
ATOM 949 C CA . GLN A 1 130 ? -25.309 6.976 -17.505 1.00 47.47 130 GLN A CA 1
ATOM 950 C C . GLN A 1 130 ? -24.976 6.158 -18.758 1.00 47.47 130 GLN A C 1
ATOM 952 O O . GLN A 1 130 ? -23.856 6.296 -19.269 1.00 47.47 130 GLN A O 1
ATOM 957 N N . PRO A 1 131 ? -25.895 5.312 -19.257 1.00 44.09 131 PRO A N 1
ATOM 958 C CA . PRO A 1 131 ? -25.660 4.563 -20.479 1.00 44.09 131 PRO A CA 1
ATOM 959 C C . PRO A 1 131 ? -25.544 5.579 -21.617 1.00 44.09 131 PRO A C 1
ATOM 961 O O . PRO A 1 131 ? -26.540 6.140 -22.061 1.00 44.09 131 PRO A O 1
ATOM 964 N N . GLY A 1 132 ? -24.312 5.889 -22.027 1.00 53.03 132 GLY A N 1
ATOM 965 C CA . GLY A 1 132 ? -24.046 6.823 -23.124 1.00 53.03 132 GLY A CA 1
ATOM 966 C C . GLY A 1 132 ? -22.913 7.828 -22.921 1.00 53.03 132 GLY A C 1
ATOM 967 O O . GLY A 1 132 ? -22.555 8.499 -23.884 1.00 53.03 132 GLY A O 1
ATOM 968 N N . ARG A 1 133 ? -22.291 7.940 -21.737 1.00 45.84 133 ARG A N 1
ATOM 969 C CA . ARG A 1 133 ? -21.040 8.713 -21.609 1.00 45.84 133 ARG A CA 1
ATOM 970 C C . ARG A 1 133 ? -19.834 7.792 -21.720 1.00 45.84 133 ARG A C 1
ATOM 972 O O . ARG A 1 133 ? -19.351 7.258 -20.727 1.00 45.84 133 ARG A O 1
ATOM 979 N N . THR A 1 134 ? -19.309 7.656 -22.935 1.00 48.59 134 THR A N 1
ATOM 980 C CA . THR A 1 134 ? -17.887 7.363 -23.145 1.00 48.59 134 THR A CA 1
ATOM 981 C C . THR A 1 134 ? -17.082 8.478 -22.489 1.00 48.59 134 THR A C 1
ATOM 983 O O . THR A 1 134 ? -16.829 9.518 -23.092 1.00 48.59 134 THR A O 1
ATOM 986 N N . VAL A 1 135 ? -16.726 8.293 -21.221 1.00 49.84 135 VAL A N 1
ATOM 987 C CA . VAL A 1 135 ? -15.651 9.067 -20.612 1.00 49.84 135 VAL A CA 1
ATOM 988 C C . VAL A 1 135 ? -14.374 8.540 -21.262 1.00 49.84 135 VAL A C 1
ATOM 990 O O . VAL A 1 135 ? -14.113 7.340 -21.151 1.00 49.84 135 VAL A O 1
ATOM 993 N N . PRO A 1 136 ? -13.592 9.359 -21.985 1.00 46.22 136 PRO A N 1
ATOM 994 C CA . PRO A 1 136 ? -12.274 8.919 -22.393 1.00 46.22 136 PRO A CA 1
ATOM 995 C C . PRO A 1 136 ? -11.501 8.650 -21.102 1.00 46.22 136 PRO A C 1
ATOM 997 O O . PRO A 1 136 ? -11.239 9.573 -20.331 1.00 46.22 136 PRO A O 1
ATOM 1000 N N . SER A 1 137 ? -11.181 7.383 -20.831 1.00 47.78 137 SER A N 1
ATOM 1001 C CA . SER A 1 137 ? -10.136 7.049 -19.871 1.00 47.78 137 SER A CA 1
ATOM 1002 C C . SER A 1 137 ? -8.882 7.758 -20.361 1.00 47.78 137 SER A C 1
ATOM 1004 O O . SER A 1 137 ? -8.229 7.306 -21.298 1.00 47.78 137 SER A O 1
ATOM 1006 N N . ALA A 1 138 ? -8.590 8.919 -19.782 1.00 50.47 138 ALA A N 1
ATOM 1007 C CA . ALA A 1 138 ? -7.366 9.656 -20.025 1.00 50.47 138 ALA A CA 1
ATOM 1008 C C . ALA A 1 138 ? -6.226 8.917 -19.316 1.00 50.47 138 ALA A C 1
ATOM 1010 O O . ALA A 1 138 ? -5.688 9.366 -18.311 1.00 50.47 138 ALA A O 1
ATOM 1011 N N . THR A 1 139 ? -5.886 7.737 -19.825 1.00 50.56 139 THR A N 1
ATOM 1012 C CA . THR A 1 139 ? -4.557 7.171 -19.652 1.00 50.56 139 THR A CA 1
ATOM 1013 C C . THR A 1 139 ? -3.697 7.834 -20.726 1.00 50.56 139 THR A C 1
ATOM 1015 O O . THR A 1 139 ? -3.975 7.636 -21.911 1.00 50.56 139 THR A O 1
ATOM 1018 N N . PRO A 1 140 ? -2.692 8.656 -20.374 1.00 40.34 140 PRO A N 1
ATOM 1019 C CA . PRO A 1 140 ? -1.768 9.180 -21.365 1.00 40.34 140 PRO A CA 1
ATOM 1020 C C . PRO A 1 140 ? -1.100 8.003 -22.077 1.00 40.34 140 PRO A C 1
ATOM 1022 O O . PRO A 1 140 ? -0.517 7.134 -21.426 1.00 40.34 140 PRO A O 1
ATOM 1025 N N . ALA A 1 141 ? -1.194 7.964 -23.405 1.00 49.16 141 ALA A N 1
ATOM 1026 C CA . ALA A 1 141 ? -0.399 7.050 -24.208 1.00 49.16 141 ALA A CA 1
ATOM 1027 C C . ALA A 1 141 ? 1.071 7.451 -24.039 1.00 49.16 141 ALA A C 1
ATOM 1029 O O . ALA A 1 141 ? 1.506 8.469 -24.577 1.00 49.16 141 ALA A O 1
ATOM 1030 N N . GLN A 1 142 ? 1.830 6.691 -23.250 1.00 55.81 142 GLN A N 1
ATOM 1031 C CA . GLN A 1 142 ? 3.279 6.832 -23.261 1.00 55.81 142 GLN A CA 1
ATOM 1032 C C . GLN A 1 142 ? 3.796 6.181 -24.540 1.00 55.81 142 GLN A C 1
ATOM 1034 O O . GLN A 1 142 ? 3.488 5.027 -24.838 1.00 55.81 142 GLN A O 1
ATOM 1039 N N . GLY A 1 143 ? 4.465 7.010 -25.338 1.00 42.78 143 GLY A N 1
ATOM 1040 C CA . GLY A 1 143 ? 4.710 6.803 -26.754 1.00 42.78 143 GLY A CA 1
ATOM 1041 C C . GLY A 1 143 ? 5.524 5.558 -27.082 1.00 42.78 143 GLY A C 1
ATOM 1042 O O . GLY A 1 143 ? 6.368 5.100 -26.311 1.00 42.78 143 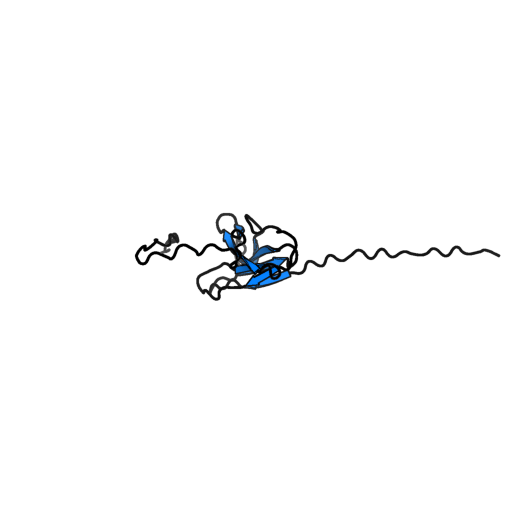GLY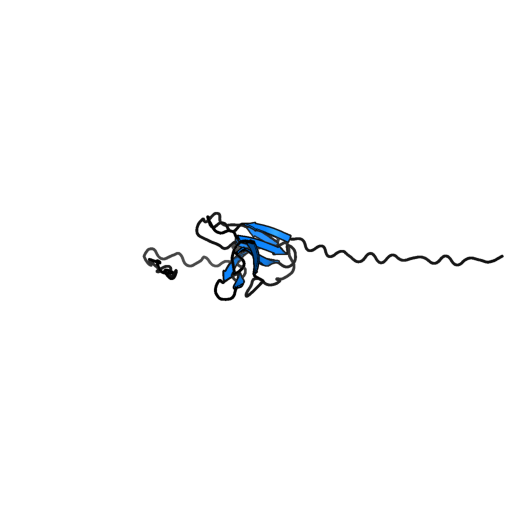 A O 1
ATOM 1043 N N . GLY A 1 144 ? 5.267 5.046 -28.285 1.00 46.22 144 GLY A N 1
ATOM 1044 C CA . GLY A 1 144 ? 6.105 4.043 -28.917 1.00 46.22 144 GLY A CA 1
ATOM 1045 C C . GLY A 1 144 ? 7.535 4.547 -29.089 1.00 46.22 144 GLY A C 1
ATOM 1046 O O . GLY A 1 144 ? 7.775 5.731 -29.334 1.00 46.22 144 GLY A O 1
ATOM 1047 N N . ARG A 1 145 ? 8.485 3.626 -28.958 1.00 47.47 145 ARG A N 1
ATOM 1048 C CA . ARG A 1 145 ? 9.859 3.835 -29.409 1.00 47.47 145 ARG A CA 1
ATOM 1049 C C . ARG A 1 145 ? 10.050 3.160 -30.770 1.00 47.47 145 ARG A C 1
ATOM 1051 O O . ARG A 1 145 ? 9.431 2.117 -30.985 1.00 47.47 145 ARG A O 1
ATOM 1058 N N . PRO A 1 146 ? 10.860 3.759 -31.661 1.00 54.69 146 PRO A N 1
ATOM 1059 C CA . PRO A 1 146 ? 11.339 3.090 -32.865 1.00 54.69 146 PRO A CA 1
ATOM 1060 C C . PRO A 1 146 ? 12.240 1.898 -32.525 1.00 54.69 146 PRO A C 1
ATOM 1062 O O . PRO A 1 146 ? 12.855 1.908 -31.427 1.00 54.69 146 PRO A O 1
#

Radius of gyration: 22.84 Å; chains: 1; bounding box: 51×23×95 Å

Foldseek 3Di:
DDDDDDDDDDPPPDPPPPQDKEKDAFLAPPFQKIKIARQFFRAIKMWGWDADPPDDDIDIQIAGADAPRGGDHTAGWDWAYPNDHHGRWIWIARPVQRWIWIWHADVVVRHIHIDPTDHPVPDDPDPPPPVPDPPPPPPPPPDDDD

Secondary structure (DSSP, 8-state):
--------------------EEEEE-SSTT--EEEEEETTT--EEEEEEEE-TTSS-EEEEEEEE-TTTS--SS--EEEE----TT---EEEEETTT--EEEEEEETTTTEEEEPPPB-TTT-PPPPP--TT---------PPPP-

=== Feature glossary ===
Key to the feature types in this record:

pLDDT. pLDDT is the predicted lDDT-Cα score: AlphaFold's confidence that the local environment of each residue (all inter-atomic distances within 15 Å) is correctly placed. It is a per-residue number between 0 and 100, with higher meaning more reliable.

Radius of gyration, Cα contacts, bounding box. The geometric summary reports three shape descriptors. Rg (radius of gyration) measures how spread out the Cα atoms are about their centre of mass; compact globular proteins have small Rg, elongated or unfolded ones large. Cα contacts (<8 Å, |i−j|>4) count long-range residue pairs in spatial proximity — high for tightly packed folds, near zero for rods or random coil. The bounding-box extents give the protein's footprint along x, y, z in Å.

Backbone torsions (φ/ψ). Backbone dihedral angles. Every residue except chain termini has a φ (preceding-C → N → Cα → C) and a ψ (N → Cα → C → next-N). They are reported in degrees following the IUPAC sign convention. Secondary structure is essentially a statement about which (φ, ψ) basin each residue occupies.

Contact-map, Ramachandran, and PAE plots. Plot images: a contact map (which residues are close in 3D, as an N×N binary image), a Ramachandran scatter (backbone torsion angles, revealing secondary-structure composition at a glance), and — for AlphaFold structures — a PAE heatmap (pairwise prediction confidence).

Predicted aligned error. Predicted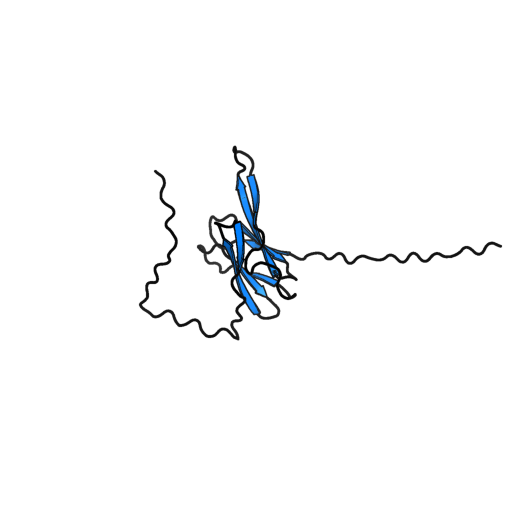 Aligned Error (PAE) is an AlphaFold confidence matrix: entry (i, j) is the expected error in the position of residue j, in ångströms, when the prediction is superimposed on the true structure at residue i. Low PAE within a block of residues means that block is internally rigid and well-predicted; high PAE between two blocks means their relative placement is uncertain even if each block individually is confident.

Secondary structure (3-state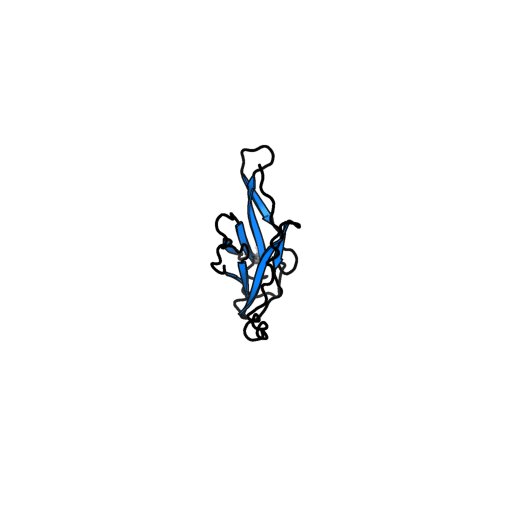, P-SEA). Three-state secondary structure (P-SEA) collapses the eight DSSP classes into helix (a), strand (b), and coil (c). P-SEA assigns these from Cα geometry alone — distances and angles — without requiring backbone oxygens, so it works on any Cα trace.

Solvent-accessible surface area. Solvent-accessible surface area (SASA) is the area in Å² traced out by the centre of a 1.4 Å probe sphere (a water molecule) rolled over the protein's van der Waals surface (Shrake–Rupley / Lee–Richards construction). Buried residues have near-zero SASA; fully exposed residues can exceed 200 Å². The total SASA scales roughly with the number of surface residues.

Foldseek 3Di. The Foldseek 3Di string encodes local tertiary geometry as a 20-letter alphabet — one character per residue — derived from the relative positions of nearby Cα atoms. Unlike the amino-acid sequence, 3Di is a direct function of the 3D structure, so two proteins with the same fold have similar 3Di strings even at low sequence identity.

B-factor. For experimental (PDB) structures, the B-factor (temperature factor) quantifies the positional spread of each atom in the crystal — a combination of thermal vibration and static disorder — in units of Å². High B-factors mark flexible loops or poorly resolved regions; low B-factors mark the rigid, well-ordered core.

mmCIF coordinates. The mmCIF block holds the 3D Cartesian coordinates of each backbone atom (N, Cα, C, O) in ångströms. mmCIF is the PDB's canonical archive format — a tagged-loop text representation of the atomic model.

InterPro / GO / CATH / organism. Functional annotations link the protein to curated databases. InterPro entries identify conserved domains and families by matching the sequence against member-database signatures (Pfam, PROSITE, CDD, …). Gene Ontology (GO) terms describe molecular function, biological process, and cellular component in a controlled vocabulary. CATH places the structure in a hierarchical fold classification (Class/Architecture/Topology/Homologous-superfamily). The organism is the source species.

Rendered structure images. Structure images are PyMOL renders from six orthogonal camera directions. Cartoon representation draws helices as coils and strands as arrows; sticks shows the backbone as bonds; surface shows the solvent-excluded envelope. Rainbow coloring maps sequence position to hue (blue→red, N→C); chain coloring assigns a distinct color per polypeptide.

Sequence. This is the polypeptide sequence — one letter per residue, N-terminus first. Length ranges from a few dozen residues for small domains to over a thousand for large multi-domain proteins.

Secondary structure (8-state, DSSP). The SS8 string is DSSP's per-residue secondary-structure call. α-helix (H) means an i→i+4 H-bond ladder; β-strand (E) means the residue participates in a β-sheet; 3₁₀ (G) and π (I) are tighter and wider helices; T/S are turns/bends; '-' is loop.

Nearest PDB structures. Structural nearest neighbors (via Foldseek easy-search vs the PDB). Reported per hit: target PDB id, E-value, and alignment TM-score. A TM-score above ~0.5 is the conventional threshold for 'same fold'.